Protein AF-A0A0N7JDF9-F1 (afdb_monomer_lite)

Radius of gyration: 12.76 Å; chains: 1; bounding box: 37×27×34 Å

pLDDT: mean 92.11, std 7.74, range [47.97, 98.06]

Organism: NCBI:txid1273541

Sequence (111 aa):
MCKKRLKAYISIENTRLPLEAYYHPEGCMKAKQPHLDLPCIEPLCSLTVKRGFTLMCRNLGNCIELTEPITGITVTICLEAGEPLCRKSVYIMRTRSKKIYISPIIVRTEH

Foldseek 3Di:
DQKDKFWKWKDFPHDIGIWIKIWHCDPRVNRNAIKIWTAQDPPLNVCAPPPWDKWFWDFDFQWIWTADVPPRGIMIMGTPFFGKDDDGMWTWHQDPVRIIIIPDIDTGGDD

Secondary structure (DSSP, 8-state):
--SEEEEEEEEETTEEEEEEEEEE-TTGGG-SS-EEEEE--TTHHHHTTTT-EEEEEEEETTEEEEE-TTT--EEEEEESSSEEE--SEEEEEE-TTSEEEEES-EEEPP-

Structure (mmCIF, N/CA/C/O backbone):
data_AF-A0A0N7JDF9-F1
#
_entry.id   AF-A0A0N7JDF9-F1
#
loop_
_atom_site.group_PDB
_atom_site.id
_atom_site.type_symbol
_atom_site.label_atom_id
_atom_site.label_alt_id
_atom_site.label_comp_id
_atom_site.label_asym_id
_atom_site.label_entity_id
_atom_site.label_seq_id
_atom_site.pdbx_PDB_ins_code
_atom_site.Cartn_x
_atom_site.Cartn_y
_atom_site.Cartn_z
_atom_site.occupancy
_atom_site.B_iso_or_equiv
_atom_site.auth_seq_id
_atom_site.auth_comp_id
_atom_site.auth_asym_id
_atom_site.auth_atom_id
_atom_site.pdbx_PDB_model_num
ATOM 1 N N . MET A 1 1 ? 16.673 1.461 -14.473 1.00 64.88 1 MET A N 1
ATOM 2 C CA . MET A 1 1 ? 15.982 1.843 -13.214 1.00 64.88 1 MET A CA 1
ATOM 3 C C . MET A 1 1 ? 15.543 0.569 -12.502 1.00 64.88 1 MET A C 1
ATOM 5 O O . MET A 1 1 ? 14.951 -0.262 -13.169 1.00 64.88 1 MET A O 1
ATOM 9 N N . CYS A 1 2 ? 15.837 0.385 -11.205 1.00 90.69 2 CYS A N 1
ATOM 10 C CA . CYS A 1 2 ? 15.463 -0.852 -10.488 1.00 90.69 2 CYS A CA 1
ATOM 11 C C . CYS A 1 2 ? 14.006 -0.881 -9.994 1.00 90.69 2 CYS A C 1
ATOM 13 O O . CYS A 1 2 ? 13.461 -1.956 -9.764 1.00 90.69 2 CYS A O 1
ATOM 15 N N . LYS A 1 3 ? 13.373 0.288 -9.835 1.00 93.62 3 LYS A N 1
ATOM 16 C CA . LYS A 1 3 ? 11.958 0.399 -9.468 1.00 93.62 3 LYS A CA 1
ATOM 17 C C . LYS A 1 3 ? 11.060 0.265 -10.696 1.00 93.62 3 LYS A C 1
ATOM 19 O O . LYS A 1 3 ? 11.433 0.718 -11.779 1.00 93.62 3 LYS A O 1
ATOM 24 N N . LYS A 1 4 ? 9.863 -0.286 -10.509 1.00 94.56 4 LYS A N 1
ATOM 25 C CA . LYS A 1 4 ? 8.821 -0.404 -11.536 1.00 94.56 4 LYS A CA 1
ATOM 26 C C . LYS A 1 4 ? 7.698 0.586 -11.241 1.00 94.56 4 LYS A C 1
ATOM 28 O O . LYS A 1 4 ? 7.239 0.671 -10.107 1.00 94.56 4 LYS A O 1
ATOM 33 N N . ARG A 1 5 ? 7.263 1.339 -12.252 1.00 95.88 5 ARG A N 1
ATOM 34 C CA . ARG A 1 5 ? 6.058 2.171 -12.153 1.00 95.88 5 ARG A CA 1
ATOM 35 C C . ARG A 1 5 ? 4.837 1.291 -12.399 1.00 95.88 5 ARG A C 1
ATOM 37 O O . ARG A 1 5 ? 4.835 0.521 -13.354 1.00 95.88 5 ARG A O 1
ATOM 44 N N . LEU A 1 6 ? 3.828 1.424 -11.552 1.00 95.88 6 LEU A N 1
ATOM 45 C CA . LEU A 1 6 ? 2.589 0.662 -11.588 1.00 95.88 6 LEU A CA 1
ATOM 46 C C . LEU A 1 6 ? 1.408 1.630 -11.626 1.00 95.88 6 LEU A C 1
ATOM 48 O O . LEU A 1 6 ? 1.419 2.659 -10.946 1.00 95.88 6 LEU A O 1
ATOM 52 N N . LYS A 1 7 ? 0.387 1.284 -12.407 1.00 96.94 7 LYS A N 1
ATOM 53 C CA . LYS A 1 7 ? -0.923 1.921 -12.299 1.00 96.94 7 LYS A CA 1
ATOM 54 C C . LYS A 1 7 ? -1.720 1.200 -11.227 1.00 96.94 7 LYS A C 1
ATOM 56 O O . LYS A 1 7 ? -1.748 -0.032 -11.194 1.00 96.94 7 LYS A O 1
ATOM 61 N N . ALA A 1 8 ? -2.319 1.971 -10.339 1.00 96.44 8 ALA A N 1
ATOM 62 C CA . ALA A 1 8 ? -3.044 1.452 -9.202 1.00 96.44 8 ALA A CA 1
ATOM 63 C C . ALA A 1 8 ? -4.264 2.320 -8.915 1.00 96.44 8 ALA A C 1
ATOM 65 O O . ALA A 1 8 ? -4.409 3.431 -9.427 1.00 96.44 8 ALA A O 1
ATOM 66 N N . TYR A 1 9 ? -5.137 1.814 -8.063 1.00 96.31 9 TYR A N 1
ATOM 67 C CA . TYR A 1 9 ? -6.222 2.587 -7.495 1.00 96.31 9 TYR A CA 1
ATOM 68 C C . TYR A 1 9 ? -6.343 2.285 -6.011 1.00 96.31 9 TYR A C 1
ATOM 70 O O . TYR A 1 9 ? -6.123 1.158 -5.563 1.00 96.31 9 TYR A O 1
ATOM 78 N N . ILE A 1 10 ? -6.684 3.317 -5.254 1.00 95.75 10 ILE A N 1
ATOM 79 C CA . ILE A 1 10 ? -7.008 3.220 -3.838 1.00 95.75 10 ILE A CA 1
ATOM 80 C C . ILE A 1 10 ? -8.521 3.334 -3.689 1.00 95.75 10 ILE A C 1
ATOM 82 O O . ILE A 1 10 ? -9.141 4.200 -4.307 1.00 95.75 10 ILE A O 1
ATOM 86 N N . SER A 1 11 ? -9.110 2.433 -2.910 1.00 94.56 11 SER A N 1
ATOM 87 C CA . SER A 1 11 ? -10.524 2.470 -2.549 1.00 94.56 11 SER A CA 1
ATOM 88 C C . SER A 1 11 ? -10.640 2.740 -1.057 1.00 94.56 11 SER A C 1
ATOM 90 O O . SER A 1 11 ? -10.071 2.006 -0.244 1.00 94.56 11 SER A O 1
ATOM 92 N N . ILE A 1 12 ? -11.339 3.818 -0.721 1.00 89.50 12 ILE A N 1
ATOM 93 C CA . ILE A 1 12 ? -11.627 4.253 0.646 1.00 89.50 12 ILE A CA 1
ATOM 94 C C . ILE A 1 12 ? -13.131 4.469 0.698 1.00 89.50 12 ILE A C 1
ATOM 96 O O . ILE A 1 12 ? -13.657 5.295 -0.052 1.00 89.50 12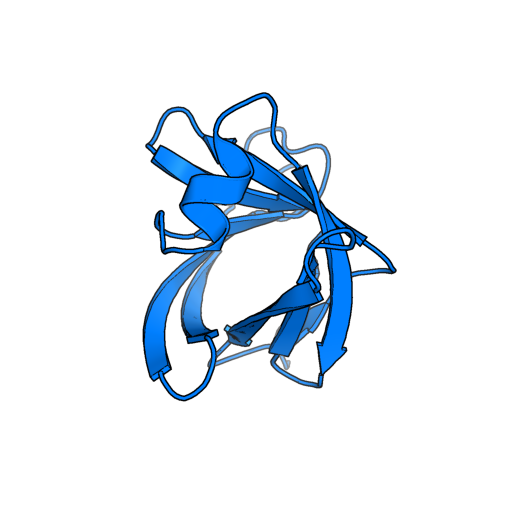 ILE A O 1
ATOM 100 N N . GLU A 1 13 ? -13.815 3.699 1.542 1.00 84.31 13 GLU A N 1
ATOM 101 C CA . GLU A 1 13 ? -15.279 3.662 1.585 1.00 84.31 13 GLU A CA 1
ATOM 102 C C . GLU A 1 13 ? -15.859 3.420 0.174 1.00 84.31 13 GLU A C 1
ATOM 104 O O . GLU A 1 13 ? -15.605 2.378 -0.427 1.00 84.31 13 GLU A O 1
ATOM 109 N N . ASN A 1 14 ? -16.580 4.396 -0.386 1.00 82.25 14 ASN A N 1
ATOM 110 C CA . ASN A 1 14 ? -17.200 4.323 -1.713 1.00 82.25 14 ASN A CA 1
ATOM 111 C C . ASN A 1 14 ? -16.418 5.078 -2.802 1.00 82.25 14 ASN A C 1
ATOM 113 O O . ASN A 1 14 ? -16.898 5.219 -3.927 1.00 82.25 14 ASN A O 1
ATOM 117 N N . THR A 1 15 ? -15.226 5.589 -2.485 1.00 89.19 15 THR A N 1
ATOM 118 C CA . THR A 1 15 ? -14.427 6.388 -3.418 1.00 89.19 15 THR A CA 1
ATOM 119 C C . THR A 1 15 ? -13.267 5.572 -3.960 1.00 89.19 15 THR A C 1
ATOM 121 O O . THR A 1 15 ? -12.456 5.053 -3.196 1.00 89.19 15 THR A O 1
ATOM 124 N N . ARG A 1 16 ? -13.148 5.518 -5.290 1.00 93.69 16 ARG A N 1
ATOM 125 C CA . ARG A 1 16 ? -12.020 4.910 -6.001 1.00 93.69 16 ARG A CA 1
ATOM 126 C C . ARG A 1 16 ? -11.189 5.993 -6.676 1.00 93.69 16 ARG A C 1
ATOM 128 O O . ARG A 1 16 ? -11.674 6.664 -7.583 1.00 93.69 16 ARG A O 1
ATOM 135 N N . LEU A 1 17 ? -9.934 6.138 -6.262 1.00 94.62 17 LEU A N 1
ATOM 136 C CA . LEU A 1 17 ? -9.017 7.142 -6.798 1.00 94.62 17 LEU A CA 1
ATOM 137 C C . LEU A 1 17 ? -7.871 6.459 -7.555 1.00 94.62 17 LEU A C 1
ATOM 139 O O . LEU A 1 17 ? -7.170 5.632 -6.964 1.00 94.62 17 LEU A O 1
ATOM 143 N N . PRO A 1 18 ? -7.651 6.780 -8.841 1.00 96.19 18 PRO A N 1
ATOM 144 C CA . PRO A 1 18 ? -6.485 6.296 -9.565 1.00 96.19 18 PRO A CA 1
ATOM 145 C C . PRO A 1 18 ? -5.213 6.968 -9.035 1.00 96.19 18 PRO A C 1
ATOM 147 O O . PRO A 1 18 ? -5.217 8.145 -8.669 1.00 96.19 18 PRO A O 1
ATOM 150 N N . LEU A 1 19 ? -4.108 6.228 -9.015 1.00 95.44 19 LEU A N 1
ATOM 151 C CA . LEU A 1 19 ? -2.805 6.736 -8.604 1.00 95.44 19 LEU A CA 1
ATOM 152 C C . LEU A 1 19 ? -1.661 6.019 -9.327 1.00 95.44 19 LEU A C 1
ATOM 154 O O . LEU A 1 19 ? -1.789 4.887 -9.797 1.00 95.44 19 LEU A O 1
ATOM 158 N N . GLU A 1 20 ? -0.502 6.674 -9.370 1.00 95.88 20 GLU A N 1
ATOM 159 C CA . GLU A 1 20 ? 0.751 6.011 -9.722 1.00 95.88 20 GLU A CA 1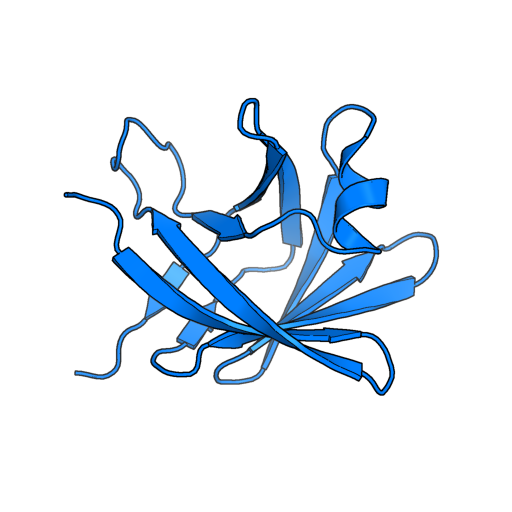
ATOM 160 C C . GLU A 1 20 ? 1.425 5.453 -8.466 1.00 95.88 20 GLU A C 1
ATOM 162 O O . GLU A 1 20 ? 1.710 6.187 -7.515 1.00 95.88 20 GLU A O 1
ATOM 167 N N . ALA A 1 21 ? 1.736 4.160 -8.495 1.00 96.06 21 ALA A N 1
ATOM 168 C CA . ALA A 1 21 ? 2.526 3.480 -7.483 1.00 96.06 21 ALA A CA 1
ATOM 169 C C . ALA A 1 21 ? 3.922 3.156 -8.028 1.00 96.06 21 ALA A C 1
ATOM 171 O O . ALA A 1 21 ? 4.121 2.958 -9.229 1.00 96.06 21 ALA A O 1
ATOM 172 N N . TYR A 1 22 ? 4.909 3.077 -7.144 1.00 96.12 22 TYR A N 1
ATOM 173 C CA . TYR A 1 22 ? 6.257 2.645 -7.497 1.00 96.12 22 TYR A CA 1
ATOM 174 C C . TYR A 1 22 ? 6.616 1.420 -6.673 1.00 96.12 22 TYR A C 1
ATOM 176 O O . TYR A 1 22 ? 6.679 1.491 -5.452 1.00 96.12 22 TYR A O 1
ATOM 184 N N . TYR A 1 23 ? 6.864 0.300 -7.345 1.00 96.69 23 TYR A N 1
ATOM 185 C CA . TYR A 1 23 ? 7.345 -0.916 -6.712 1.00 96.69 23 TYR A CA 1
ATOM 186 C C . TYR A 1 23 ? 8.863 -0.964 -6.714 1.00 96.69 23 TYR A C 1
ATOM 188 O O . TYR A 1 23 ? 9.512 -0.809 -7.752 1.00 96.69 23 TYR A O 1
ATOM 196 N N . HIS A 1 24 ? 9.419 -1.208 -5.539 1.00 96.12 24 HIS A N 1
ATOM 197 C CA . HIS A 1 24 ? 10.841 -1.344 -5.313 1.00 96.12 24 HIS A CA 1
ATOM 198 C C . HIS A 1 24 ? 11.092 -2.763 -4.799 1.00 96.12 24 HIS A C 1
ATOM 200 O O . HIS A 1 24 ? 10.728 -3.049 -3.658 1.00 96.12 24 HIS A O 1
ATOM 206 N N . PRO A 1 25 ? 11.683 -3.663 -5.607 1.00 95.44 25 PRO A N 1
ATOM 207 C CA . PRO A 1 25 ? 12.068 -4.978 -5.115 1.00 95.44 25 PRO A CA 1
ATOM 208 C C . PRO A 1 25 ? 13.182 -4.854 -4.068 1.00 95.44 25 PRO A C 1
ATOM 210 O O . PRO A 1 25 ? 13.855 -3.823 -3.967 1.00 95.44 25 PRO A O 1
ATOM 213 N N . GLU A 1 26 ? 13.405 -5.922 -3.308 1.00 95.00 26 GLU A N 1
ATOM 214 C CA . GLU A 1 26 ? 14.541 -6.005 -2.391 1.00 95.00 26 GLU A CA 1
ATOM 215 C C . GLU A 1 26 ? 15.866 -5.706 -3.118 1.00 95.00 26 GLU A C 1
ATOM 217 O O . GLU A 1 26 ? 16.047 -6.031 -4.292 1.00 95.00 26 GLU A O 1
ATOM 222 N N . GLY A 1 27 ? 16.774 -4.997 -2.445 1.00 93.56 27 GLY A N 1
ATOM 223 C CA . GLY A 1 27 ? 18.041 -4.530 -3.011 1.00 93.56 27 GLY A CA 1
ATOM 224 C C . GLY A 1 27 ? 17.930 -3.266 -3.874 1.00 93.56 27 GLY A C 1
ATOM 225 O O . GLY A 1 27 ? 18.914 -2.529 -4.001 1.00 93.56 27 GLY A O 1
ATOM 226 N N . CYS A 1 28 ? 16.748 -2.924 -4.404 1.00 93.69 28 CYS A N 1
ATOM 227 C CA . CYS A 1 28 ? 16.571 -1.686 -5.164 1.00 93.69 28 CYS A CA 1
ATOM 228 C C . CYS A 1 28 ? 16.809 -0.469 -4.264 1.00 93.69 28 CYS A C 1
ATOM 230 O O . CYS A 1 28 ? 16.142 -0.291 -3.249 1.00 93.69 28 CYS A O 1
ATOM 232 N N . MET A 1 29 ? 17.779 0.379 -4.623 1.00 89.00 29 MET A N 1
ATOM 233 C CA . MET A 1 29 ? 18.181 1.544 -3.819 1.00 89.00 29 MET A CA 1
ATOM 234 C C . MET A 1 29 ? 18.539 1.191 -2.360 1.00 89.00 29 MET A C 1
ATOM 236 O O . MET A 1 29 ? 18.282 1.980 -1.454 1.00 89.00 29 MET A O 1
ATOM 240 N N . LYS A 1 30 ? 19.146 0.015 -2.129 1.00 91.44 30 LYS A N 1
ATOM 241 C CA . LYS A 1 30 ? 19.491 -0.515 -0.792 1.00 91.44 30 LYS A CA 1
ATOM 242 C C . LYS A 1 30 ? 18.272 -0.818 0.098 1.00 91.44 30 LYS A C 1
ATOM 244 O O . LYS A 1 30 ? 18.403 -0.877 1.321 1.00 91.44 30 LYS A O 1
ATOM 249 N N . ALA A 1 31 ? 17.092 -1.019 -0.493 1.00 91.00 31 ALA A N 1
ATOM 250 C CA . ALA A 1 31 ? 15.912 -1.456 0.240 1.00 91.00 31 ALA A CA 1
ATOM 251 C C . ALA A 1 31 ? 16.133 -2.850 0.843 1.00 91.00 31 ALA A C 1
ATOM 253 O O . ALA A 1 31 ? 16.446 -3.796 0.124 1.00 91.00 31 ALA A O 1
ATOM 254 N N . LYS A 1 32 ? 15.949 -2.977 2.161 1.00 93.75 32 LYS A N 1
ATOM 255 C CA . LYS A 1 32 ? 16.040 -4.265 2.875 1.00 93.75 32 LYS A CA 1
ATOM 256 C C . LYS A 1 32 ? 14.823 -5.163 2.655 1.00 93.75 32 LYS A C 1
ATOM 258 O O . LYS A 1 32 ? 14.867 -6.339 2.977 1.00 93.75 32 LYS A O 1
ATOM 263 N N . GLN A 1 33 ? 13.716 -4.583 2.205 1.00 95.88 33 GLN A N 1
ATOM 264 C CA . GLN A 1 33 ? 12.464 -5.278 1.949 1.00 95.88 33 GLN A CA 1
ATOM 265 C C . GLN A 1 33 ? 11.803 -4.687 0.704 1.00 95.88 33 GLN A C 1
ATOM 267 O O . GLN A 1 33 ? 11.975 -3.489 0.430 1.00 95.88 33 GLN A O 1
ATOM 272 N N . PRO A 1 34 ? 11.050 -5.507 -0.042 1.00 96.69 34 PRO A N 1
ATOM 273 C CA . PRO A 1 34 ? 10.284 -5.015 -1.166 1.00 96.69 34 PRO A CA 1
ATOM 274 C C . PRO A 1 34 ? 9.133 -4.135 -0.655 1.00 96.69 34 PRO A C 1
ATOM 276 O O . PRO A 1 34 ? 8.507 -4.440 0.364 1.00 96.69 34 PRO A O 1
ATOM 279 N N . HIS A 1 35 ? 8.885 -3.016 -1.330 1.00 97.00 35 HIS A N 1
ATOM 280 C CA . HIS A 1 35 ? 7.920 -2.014 -0.878 1.00 97.00 35 HIS A CA 1
ATOM 281 C C . HIS A 1 35 ? 7.214 -1.311 -2.035 1.00 97.00 35 HIS A C 1
ATOM 283 O O . HIS A 1 35 ? 7.684 -1.310 -3.179 1.00 97.00 35 HIS A O 1
ATOM 289 N N . LEU A 1 36 ? 6.086 -0.685 -1.703 1.00 96.75 36 LEU A N 1
ATOM 290 C CA . LEU A 1 36 ? 5.372 0.247 -2.566 1.00 96.75 36 LEU A CA 1
ATOM 291 C C . LEU A 1 36 ? 5.523 1.677 -2.052 1.00 96.75 36 LEU A C 1
ATOM 293 O O . LEU A 1 36 ? 5.337 1.943 -0.868 1.00 96.75 36 LEU A O 1
ATOM 297 N N . ASP A 1 37 ? 5.790 2.587 -2.977 1.00 96.31 37 ASP A N 1
ATOM 298 C CA . ASP A 1 37 ? 5.750 4.029 -2.778 1.00 96.31 37 ASP A CA 1
ATOM 299 C C . ASP A 1 37 ? 4.503 4.599 -3.471 1.00 96.31 37 ASP A C 1
ATOM 301 O O . ASP A 1 37 ? 4.365 4.493 -4.694 1.00 96.31 37 ASP A O 1
ATOM 305 N N . LEU A 1 38 ? 3.627 5.247 -2.706 1.00 95.25 38 LEU A N 1
ATOM 306 C CA . LEU A 1 38 ? 2.379 5.866 -3.165 1.00 95.25 38 LEU A CA 1
ATOM 307 C C . LEU A 1 38 ? 2.388 7.383 -2.904 1.00 95.25 38 LEU A C 1
ATOM 309 O O . LEU A 1 38 ? 3.111 7.853 -2.021 1.00 95.25 38 LEU A O 1
ATOM 313 N N . PRO A 1 39 ? 1.596 8.194 -3.624 1.00 94.19 39 PRO A N 1
ATOM 314 C CA . PRO A 1 39 ? 1.315 9.566 -3.198 1.00 94.19 39 PRO A CA 1
ATOM 315 C C . PRO A 1 39 ? 0.675 9.601 -1.798 1.00 94.19 39 PRO A C 1
ATOM 317 O O . PRO A 1 39 ? 0.038 8.643 -1.364 1.00 94.19 39 PRO A O 1
ATOM 320 N N . CYS A 1 40 ? 0.844 10.718 -1.082 1.00 90.88 40 CYS A N 1
ATOM 321 C CA . CYS A 1 40 ? 0.163 10.925 0.198 1.00 90.88 40 CYS A CA 1
ATOM 322 C C . CYS A 1 40 ? -1.335 11.116 -0.043 1.00 90.88 40 CYS A C 1
ATOM 324 O O . CYS A 1 40 ? -1.732 12.137 -0.598 1.00 90.88 40 CYS A O 1
ATOM 326 N N . ILE A 1 41 ? -2.136 10.130 0.358 1.00 90.38 41 ILE A N 1
ATOM 327 C CA . ILE A 1 41 ? -3.597 10.125 0.232 1.00 90.38 41 ILE A CA 1
ATOM 328 C C . ILE A 1 41 ? -4.189 9.785 1.603 1.00 90.38 41 ILE A C 1
ATOM 330 O O . ILE A 1 41 ? -3.679 8.900 2.295 1.00 90.38 41 ILE A O 1
ATOM 334 N N . GLU A 1 42 ? -5.226 10.507 2.021 1.00 89.94 42 GLU A N 1
ATOM 335 C CA . GLU A 1 42 ? -5.952 10.200 3.258 1.00 89.94 42 GLU A CA 1
ATOM 336 C C . GLU A 1 42 ? -6.757 8.904 3.123 1.00 89.94 42 GLU A C 1
ATOM 338 O O . GLU A 1 42 ? -7.234 8.625 2.029 1.00 89.94 42 GLU A O 1
ATOM 343 N N . PRO A 1 43 ? -6.917 8.100 4.189 1.00 88.81 43 PRO A N 1
ATOM 344 C CA . PRO A 1 43 ? -6.447 8.332 5.561 1.00 88.81 43 PRO A CA 1
ATOM 345 C C . PRO A 1 43 ? -4.993 7.888 5.804 1.00 88.81 43 PRO A C 1
ATOM 347 O O . PRO A 1 43 ? -4.419 8.165 6.857 1.00 88.81 43 PRO A O 1
ATOM 350 N N . LEU A 1 44 ? -4.363 7.200 4.841 1.00 89.31 44 LEU A N 1
ATOM 351 C CA . LEU A 1 44 ? -3.009 6.658 5.012 1.00 89.31 44 LEU A CA 1
ATOM 352 C C . LEU A 1 44 ? -1.986 7.759 5.327 1.00 89.31 44 LEU A C 1
ATOM 354 O O . LEU A 1 44 ? -1.077 7.544 6.125 1.00 89.31 44 LEU A O 1
ATOM 358 N N . CYS A 1 45 ? -2.135 8.947 4.737 1.00 89.50 45 CYS A N 1
ATOM 359 C CA . CYS A 1 45 ? -1.239 10.075 4.973 1.00 89.50 45 CYS A CA 1
ATOM 360 C C . CYS A 1 45 ? -1.247 10.495 6.455 1.00 89.50 45 CYS A C 1
ATOM 362 O O . CYS A 1 45 ? -0.173 10.550 7.066 1.00 89.50 45 CYS A O 1
ATOM 364 N N . SER A 1 46 ? -2.420 10.669 7.072 1.00 88.56 46 SER A N 1
ATOM 365 C CA . SER A 1 46 ? -2.540 10.977 8.505 1.00 88.56 46 SER A CA 1
ATOM 366 C C . SER A 1 46 ? -1.968 9.889 9.415 1.00 88.56 46 SER A C 1
ATOM 368 O O . SER A 1 46 ? -1.309 10.201 10.411 1.00 88.56 46 SER A O 1
ATOM 370 N N . LEU A 1 47 ? -2.118 8.611 9.052 1.00 86.88 47 LEU A N 1
ATOM 371 C CA . LEU A 1 47 ? -1.571 7.503 9.847 1.00 86.88 47 LEU A CA 1
ATOM 372 C C . LEU A 1 47 ? -0.032 7.502 9.888 1.00 86.88 47 LEU A C 1
ATOM 374 O O . LEU A 1 47 ? 0.572 6.939 10.797 1.00 86.88 47 LEU A O 1
ATOM 378 N N . THR A 1 48 ? 0.638 8.182 8.952 1.00 86.8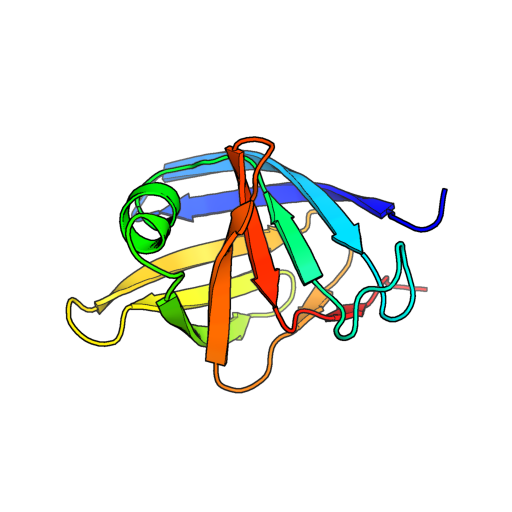1 48 THR A N 1
ATOM 379 C CA . THR A 1 48 ? 2.109 8.189 8.870 1.00 86.81 48 THR A CA 1
ATOM 380 C C . THR A 1 48 ? 2.817 9.320 9.632 1.00 86.81 48 THR A C 1
ATOM 382 O O . THR A 1 48 ? 4.049 9.379 9.615 1.00 86.81 48 THR A O 1
ATOM 385 N N . VAL A 1 49 ? 2.087 10.205 10.324 1.00 75.62 49 VAL A N 1
ATOM 386 C CA . VAL A 1 49 ? 2.600 11.506 10.812 1.00 75.62 49 VAL A CA 1
ATOM 387 C C . VAL A 1 49 ? 3.669 11.418 11.915 1.00 75.62 49 VAL A C 1
ATOM 389 O O . VAL A 1 49 ? 4.476 12.340 12.024 1.00 75.62 49 VAL A O 1
ATOM 392 N N . LYS A 1 50 ? 3.739 10.347 12.727 1.00 64.50 50 LYS A N 1
ATOM 393 C CA . LYS A 1 50 ? 4.567 10.373 13.958 1.00 64.50 50 LYS A CA 1
ATOM 394 C C . LYS A 1 50 ? 5.775 9.442 14.042 1.00 64.50 50 LYS A C 1
ATOM 396 O O . LYS A 1 50 ? 6.663 9.771 14.818 1.00 64.50 50 LYS A O 1
ATOM 401 N N . ARG A 1 51 ? 5.845 8.332 13.297 1.00 71.12 51 ARG A N 1
ATOM 402 C CA . ARG A 1 51 ? 7.010 7.402 13.231 1.00 71.12 51 ARG A CA 1
ATOM 403 C C . ARG A 1 51 ? 6.719 6.208 12.314 1.00 71.12 51 ARG A C 1
ATOM 405 O O . ARG A 1 51 ? 7.223 5.111 12.535 1.00 71.12 51 ARG A O 1
ATOM 412 N N . GLY A 1 52 ? 5.868 6.418 11.311 1.00 81.38 52 GLY A N 1
ATOM 413 C CA . GLY A 1 52 ? 5.177 5.330 10.630 1.00 81.38 52 GLY A CA 1
ATOM 414 C C . GLY A 1 52 ? 4.248 4.538 11.554 1.00 81.38 52 GLY A C 1
ATOM 415 O O . GLY A 1 52 ? 4.126 4.838 12.741 1.00 81.38 52 GLY A O 1
ATOM 416 N N . PHE A 1 53 ? 3.547 3.569 10.987 1.00 91.62 53 PHE A N 1
ATOM 417 C CA . PHE A 1 53 ? 2.448 2.874 11.638 1.00 91.62 53 PHE A CA 1
ATOM 418 C C . PHE A 1 53 ? 2.305 1.462 11.066 1.00 91.62 53 PHE A C 1
ATOM 420 O O . PHE A 1 53 ? 2.622 1.242 9.901 1.00 91.62 53 PHE A O 1
ATOM 427 N N . THR A 1 54 ? 1.862 0.494 11.869 1.00 95.06 54 THR A N 1
ATOM 428 C CA . THR A 1 54 ? 1.651 -0.881 11.389 1.00 95.06 54 THR A CA 1
ATOM 429 C C . THR A 1 54 ? 0.173 -1.111 11.125 1.00 95.06 54 THR A C 1
ATOM 431 O O . THR A 1 54 ? -0.642 -0.966 12.029 1.00 95.06 54 THR A O 1
ATOM 434 N N . LEU A 1 55 ? -0.159 -1.499 9.898 1.00 96.31 55 LEU A N 1
ATOM 435 C CA . LEU A 1 55 ? -1.505 -1.885 9.493 1.00 96.31 55 LEU A CA 1
ATOM 436 C C . LEU A 1 55 ? -1.592 -3.401 9.381 1.00 96.31 55 LEU A C 1
ATOM 438 O O . LEU A 1 55 ? -0.635 -4.058 8.956 1.00 96.31 55 LEU A O 1
ATOM 442 N N . MET A 1 56 ? -2.745 -3.959 9.740 1.00 97.75 56 MET A N 1
ATOM 443 C CA . MET A 1 56 ? -3.091 -5.313 9.325 1.00 97.75 56 MET A CA 1
ATOM 444 C C . MET A 1 56 ? -3.240 -5.330 7.810 1.00 97.75 56 MET A C 1
ATOM 446 O O . MET A 1 56 ? -3.661 -4.339 7.221 1.00 97.75 56 MET A O 1
ATOM 450 N N . CYS A 1 57 ? -2.862 -6.436 7.183 1.00 98.06 57 CYS A N 1
ATOM 451 C CA . CYS A 1 57 ? -2.934 -6.568 5.741 1.00 98.06 57 CYS A CA 1
ATOM 452 C C . CYS A 1 57 ? -3.570 -7.896 5.343 1.00 98.06 57 CYS A C 1
ATOM 454 O O . CYS A 1 57 ? -3.285 -8.935 5.945 1.00 98.06 57 CYS A O 1
ATOM 456 N N . ARG A 1 58 ? -4.427 -7.844 4.325 1.00 97.94 58 ARG A N 1
ATOM 457 C CA . ARG A 1 58 ? -5.123 -8.991 3.748 1.00 97.94 58 ARG A CA 1
ATOM 458 C C . ARG A 1 58 ? -4.997 -8.960 2.228 1.00 97.94 58 ARG A C 1
ATOM 460 O O . ARG A 1 58 ? -5.248 -7.932 1.611 1.00 97.94 58 ARG A O 1
ATOM 467 N N . ASN A 1 59 ? -4.648 -10.095 1.627 1.00 97.44 59 ASN A N 1
ATOM 468 C CA . ASN A 1 59 ? -4.586 -10.241 0.170 1.00 97.44 59 ASN A CA 1
ATOM 469 C C . ASN A 1 59 ? -5.989 -10.491 -0.403 1.00 97.44 59 ASN A C 1
ATOM 471 O O . ASN A 1 59 ? -6.729 -11.319 0.131 1.00 97.44 59 ASN A O 1
ATOM 475 N N . LEU A 1 60 ? -6.329 -9.795 -1.488 1.00 95.44 60 LEU A N 1
ATOM 476 C CA . LEU A 1 60 ? -7.619 -9.820 -2.182 1.00 95.44 60 LEU A CA 1
ATOM 477 C C . LEU A 1 60 ? -7.395 -9.819 -3.708 1.00 95.44 60 LEU A C 1
ATOM 479 O O . LEU A 1 60 ? -7.727 -8.855 -4.396 1.00 95.44 60 LEU A O 1
ATOM 483 N N . GLY A 1 61 ? -6.795 -10.885 -4.248 1.00 92.81 61 GLY A N 1
ATOM 484 C CA . GLY A 1 61 ? -6.455 -10.969 -5.674 1.00 92.81 61 GLY A CA 1
ATOM 485 C C . GLY A 1 61 ? -5.505 -9.843 -6.084 1.00 92.81 61 GLY A C 1
ATOM 486 O O . GLY A 1 61 ? -4.486 -9.629 -5.435 1.00 92.81 61 GLY A O 1
ATOM 487 N N . ASN A 1 62 ? -5.867 -9.050 -7.096 1.00 95.38 62 ASN A N 1
ATOM 488 C CA . ASN A 1 62 ? -5.074 -7.893 -7.536 1.00 95.38 62 ASN A CA 1
ATOM 489 C C . ASN A 1 62 ? -5.064 -6.712 -6.539 1.00 95.38 62 ASN A C 1
ATOM 491 O O . ASN A 1 62 ? -4.594 -5.622 -6.878 1.00 95.38 62 ASN A O 1
ATOM 495 N N . CYS A 1 63 ? -5.565 -6.918 -5.321 1.00 96.81 63 CYS A N 1
ATOM 496 C CA . CYS A 1 63 ? -5.659 -5.929 -4.264 1.00 96.81 63 CYS A CA 1
ATOM 497 C C . CYS A 1 63 ? -5.073 -6.423 -2.939 1.00 96.81 63 CYS A C 1
ATOM 499 O O . CYS A 1 63 ? -5.045 -7.614 -2.638 1.00 96.81 63 CYS A O 1
ATOM 501 N N . ILE A 1 64 ? -4.692 -5.470 -2.096 1.00 97.62 64 ILE A N 1
ATOM 502 C CA . ILE A 1 64 ? -4.494 -5.660 -0.662 1.00 97.62 64 ILE A CA 1
ATOM 503 C C . ILE A 1 64 ? -5.442 -4.739 0.098 1.00 97.62 64 ILE A C 1
ATOM 505 O O . ILE A 1 64 ? -5.630 -3.584 -0.279 1.00 97.62 64 ILE A O 1
ATOM 509 N N . GLU A 1 65 ? -6.011 -5.234 1.184 1.00 97.50 65 GLU A N 1
ATOM 510 C CA . GLU A 1 65 ? -6.755 -4.438 2.154 1.00 97.50 65 GLU A CA 1
ATOM 511 C C . GLU A 1 65 ? -5.858 -4.170 3.360 1.00 97.50 65 GLU A C 1
ATOM 513 O O . GLU A 1 65 ? -5.256 -5.093 3.913 1.00 97.50 65 GLU A O 1
ATOM 518 N N . LEU A 1 66 ? -5.747 -2.899 3.737 1.00 96.75 66 LEU A N 1
ATOM 519 C CA . LEU A 1 66 ? -4.999 -2.426 4.889 1.00 96.75 66 LEU A CA 1
ATOM 520 C C . LEU A 1 66 ? -5.967 -1.927 5.956 1.00 96.75 66 LEU A C 1
ATOM 522 O O . LEU A 1 66 ? -6.770 -1.039 5.678 1.00 96.75 66 LEU A O 1
ATOM 526 N N . THR A 1 67 ? -5.841 -2.445 7.173 1.00 96.56 67 THR A N 1
ATOM 527 C CA . THR A 1 67 ? -6.713 -2.084 8.296 1.00 96.56 67 THR A CA 1
ATOM 528 C C . THR A 1 67 ? -5.898 -1.509 9.443 1.00 96.56 67 THR A C 1
ATOM 530 O O . THR A 1 67 ? -4.943 -2.127 9.923 1.00 96.56 67 THR A O 1
ATOM 533 N N . GLU A 1 68 ? -6.286 -0.325 9.903 1.00 94.19 68 GLU A N 1
ATOM 534 C CA . GLU A 1 68 ? -5.778 0.271 11.134 1.00 94.19 68 GLU A CA 1
ATOM 535 C C . GLU A 1 68 ? -6.420 -0.452 12.336 1.00 94.19 68 GLU A C 1
ATOM 537 O O . GLU A 1 68 ? -7.644 -0.445 12.460 1.00 94.19 68 GLU A O 1
ATOM 542 N N . PRO A 1 69 ? -5.638 -1.127 13.199 1.00 90.88 69 PRO A N 1
ATOM 543 C CA . PRO A 1 69 ? -6.175 -2.040 14.203 1.00 90.88 69 PRO A CA 1
ATOM 544 C C . PRO A 1 69 ? -6.943 -1.369 15.354 1.00 90.88 69 PRO A C 1
ATOM 546 O O . PRO A 1 69 ? -7.677 -2.071 16.043 1.00 90.88 69 PRO A O 1
ATOM 549 N N . ILE A 1 70 ? -6.777 -0.065 15.605 1.00 90.25 70 ILE A N 1
ATOM 550 C CA . ILE A 1 70 ? -7.415 0.633 16.736 1.00 90.25 70 ILE A CA 1
ATOM 551 C C . ILE A 1 70 ? -8.811 1.145 16.360 1.00 90.25 7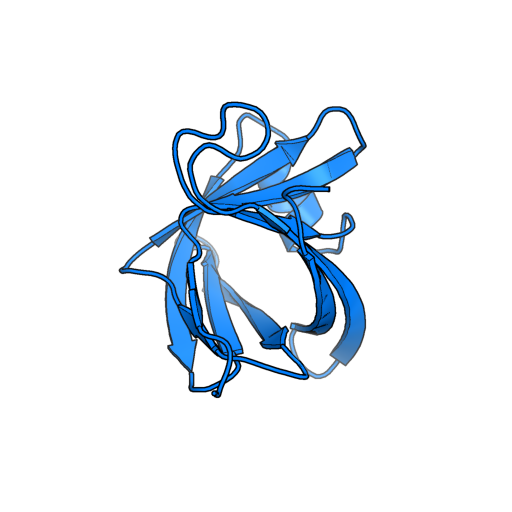0 ILE A C 1
ATOM 553 O O . ILE A 1 70 ? -9.778 0.909 17.077 1.00 90.25 70 ILE A O 1
ATOM 557 N N . THR A 1 71 ? -8.915 1.862 15.246 1.00 90.38 71 THR A N 1
ATOM 558 C CA . THR A 1 71 ? -10.136 2.520 14.757 1.00 90.38 71 THR A CA 1
ATOM 559 C C . THR A 1 71 ? -10.891 1.679 13.734 1.00 90.38 71 THR A C 1
ATOM 561 O O . THR A 1 71 ? -12.061 1.945 13.477 1.00 90.38 71 THR A O 1
ATOM 564 N N . GLY A 1 72 ? -10.244 0.671 13.143 1.00 91.75 72 GLY A N 1
ATOM 565 C CA . GLY A 1 72 ? -10.836 -0.174 12.108 1.00 91.75 72 GLY A CA 1
ATOM 566 C C . GLY A 1 72 ? -10.895 0.478 10.728 1.00 91.75 72 GLY A C 1
ATOM 567 O O . GLY A 1 72 ? -11.539 -0.071 9.839 1.00 91.75 72 GLY A O 1
ATOM 568 N N . ILE A 1 73 ? -10.233 1.622 10.520 1.00 91.00 73 ILE A N 1
ATOM 569 C CA . ILE A 1 73 ? -10.171 2.278 9.209 1.00 91.00 73 ILE A CA 1
ATOM 570 C C . ILE A 1 73 ? -9.552 1.324 8.186 1.00 91.00 73 ILE A C 1
ATOM 572 O O . ILE A 1 73 ? -8.436 0.832 8.382 1.00 91.00 73 ILE A O 1
ATOM 576 N N . THR A 1 74 ? -10.263 1.101 7.081 1.00 94.38 74 THR A N 1
ATOM 577 C CA . THR A 1 74 ? -9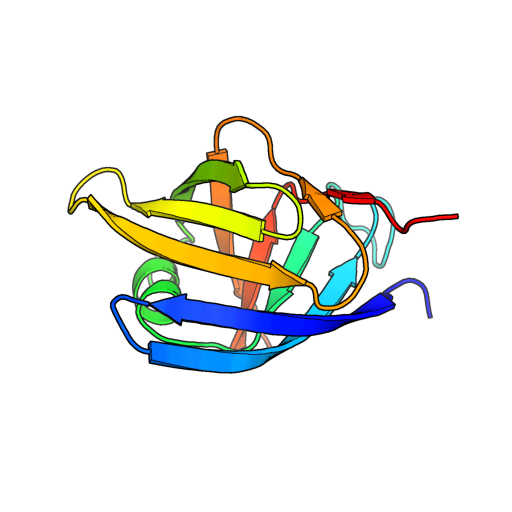.841 0.224 5.988 1.00 94.38 74 THR A CA 1
ATOM 578 C C . THR A 1 74 ? -9.521 1.008 4.725 1.00 94.38 74 THR A C 1
ATOM 580 O O . THR A 1 74 ? -10.180 1.984 4.366 1.00 94.38 74 THR A O 1
ATOM 583 N N . VAL A 1 75 ? -8.478 0.565 4.029 1.00 95.25 75 VAL A N 1
ATOM 584 C CA . VAL A 1 75 ? -8.060 1.104 2.738 1.00 95.25 75 VAL A CA 1
ATOM 585 C C . VAL A 1 75 ? -7.676 -0.052 1.835 1.00 95.25 75 VAL A C 1
ATOM 587 O O . VAL A 1 75 ? -6.804 -0.844 2.181 1.00 95.25 75 VAL A O 1
ATOM 590 N N . THR A 1 76 ? -8.275 -0.127 0.653 1.00 97.00 76 THR A N 1
ATOM 591 C CA . THR A 1 76 ? -7.910 -1.141 -0.340 1.00 97.00 76 THR A CA 1
ATOM 592 C C . THR A 1 76 ? -7.010 -0.530 -1.404 1.00 97.00 76 THR A C 1
ATOM 594 O O . THR A 1 76 ? -7.348 0.497 -1.985 1.00 97.00 76 THR A O 1
ATOM 597 N N . ILE A 1 77 ? -5.871 -1.157 -1.686 1.00 96.94 77 ILE A N 1
ATOM 598 C CA . ILE A 1 77 ? -4.950 -0.764 -2.756 1.00 96.94 77 ILE A CA 1
ATOM 599 C C . ILE A 1 77 ? -4.932 -1.878 -3.788 1.00 96.94 77 ILE A C 1
ATOM 601 O O . ILE A 1 77 ? -4.582 -3.009 -3.464 1.00 96.94 77 ILE A O 1
ATOM 605 N N . CYS A 1 78 ? -5.247 -1.549 -5.031 1.00 96.69 78 CYS A N 1
ATOM 606 C CA . CYS A 1 78 ? -5.273 -2.503 -6.128 1.00 96.69 78 CYS A CA 1
ATOM 607 C C . CYS A 1 78 ? -4.344 -2.081 -7.254 1.00 96.69 78 CYS A C 1
ATOM 609 O O . CYS A 1 78 ? -4.207 -0.890 -7.538 1.00 96.69 78 CYS A O 1
ATOM 611 N N . LEU A 1 79 ? -3.747 -3.057 -7.926 1.00 96.38 79 LEU A N 1
ATOM 612 C CA . LEU A 1 79 ? -2.946 -2.839 -9.124 1.00 96.38 79 LEU A CA 1
ATOM 613 C C . LEU A 1 79 ? -3.792 -3.121 -10.370 1.00 96.38 79 LEU A C 1
ATOM 615 O O . LEU A 1 79 ? -4.586 -4.060 -10.394 1.00 96.38 79 LEU A O 1
ATOM 619 N N . GLU A 1 80 ? -3.618 -2.314 -11.419 1.00 95.12 80 GLU A N 1
ATOM 620 C CA . GLU A 1 80 ? -4.229 -2.600 -12.728 1.00 95.12 80 GLU A CA 1
ATOM 621 C C . GLU A 1 80 ? -3.573 -3.804 -13.417 1.00 95.12 80 GLU A C 1
ATOM 623 O O . GLU A 1 80 ? -4.212 -4.470 -14.223 1.00 95.12 80 GLU A O 1
ATOM 628 N N . ALA A 1 81 ? -2.303 -4.075 -13.104 1.00 92.81 81 ALA A N 1
ATOM 629 C CA . ALA A 1 81 ? -1.556 -5.212 -13.619 1.00 92.81 81 ALA A CA 1
ATOM 630 C C . ALA A 1 81 ? -0.661 -5.805 -12.525 1.00 92.81 81 ALA A C 1
ATOM 632 O O . ALA A 1 81 ? 0.110 -5.086 -11.878 1.00 92.81 81 ALA A O 1
ATOM 633 N N . GLY A 1 82 ? -0.740 -7.127 -12.370 1.00 92.00 82 GLY A N 1
ATOM 634 C CA . GLY A 1 82 ? -0.056 -7.878 -11.324 1.00 92.00 82 GLY A CA 1
ATOM 635 C C . GLY A 1 82 ? -0.814 -7.931 -9.995 1.00 92.00 82 GLY A C 1
ATOM 636 O O . GLY A 1 82 ? -1.852 -7.304 -9.801 1.00 92.00 82 GLY A O 1
ATOM 637 N N . GLU A 1 83 ? -0.255 -8.699 -9.068 1.00 95.50 83 GLU A N 1
ATOM 638 C CA . GLU A 1 83 ? -0.846 -9.036 -7.780 1.00 95.50 83 GLU A CA 1
ATOM 639 C C . GLU A 1 83 ? 0.019 -8.456 -6.647 1.00 95.50 83 GLU A C 1
ATOM 641 O O . GLU A 1 83 ? 1.166 -8.895 -6.468 1.00 95.50 83 GLU A O 1
ATOM 646 N N . PRO A 1 84 ? -0.468 -7.451 -5.893 1.00 96.81 84 PRO A N 1
ATOM 647 C CA . 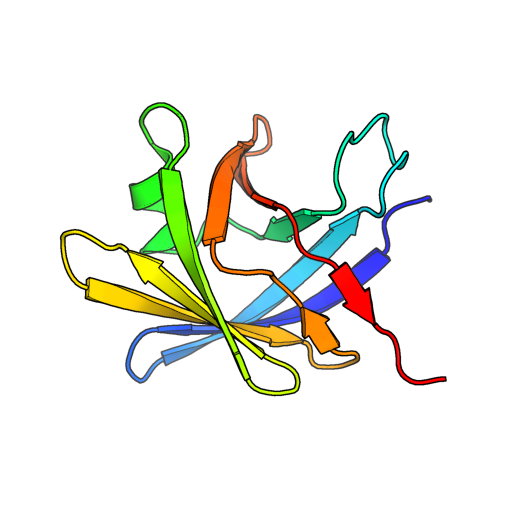PRO A 1 84 ? 0.187 -7.015 -4.674 1.00 96.81 84 PRO A CA 1
ATOM 648 C C . PRO A 1 84 ? -0.072 -8.047 -3.574 1.00 96.81 84 PRO A C 1
ATOM 650 O O . PRO A 1 84 ? -1.203 -8.435 -3.308 1.00 96.81 84 PRO A O 1
ATOM 653 N N . LEU A 1 85 ? 0.991 -8.466 -2.902 1.00 96.94 85 LEU A N 1
ATOM 654 C CA . LEU A 1 85 ? 0.943 -9.444 -1.831 1.00 96.94 85 LEU A CA 1
ATOM 655 C C . LEU A 1 85 ? 1.630 -8.903 -0.590 1.00 96.94 85 LEU A C 1
ATOM 657 O O . LEU A 1 85 ? 2.766 -8.426 -0.623 1.00 96.94 85 LEU A O 1
ATOM 661 N N . CYS A 1 86 ? 0.954 -9.067 0.531 1.00 96.56 86 CYS A N 1
ATOM 662 C CA . CYS A 1 86 ? 1.478 -8.843 1.859 1.00 96.56 86 CYS A CA 1
ATOM 663 C C . CYS A 1 86 ? 1.374 -10.120 2.696 1.00 96.56 86 CYS A C 1
ATOM 665 O O . CYS A 1 86 ? 0.791 -11.131 2.295 1.00 96.56 86 CYS A O 1
ATOM 667 N N . ARG A 1 87 ? 1.985 -10.082 3.882 1.00 92.31 87 ARG A N 1
ATOM 668 C CA . ARG A 1 87 ? 1.801 -11.121 4.902 1.00 92.31 87 ARG A CA 1
ATOM 669 C C . ARG A 1 87 ? 0.598 -10.754 5.779 1.00 92.31 87 ARG A C 1
ATOM 671 O O . ARG A 1 87 ? -0.472 -10.483 5.265 1.00 92.31 87 ARG A O 1
ATOM 678 N N . LYS A 1 88 ? 0.775 -10.733 7.102 1.00 95.12 88 LYS A N 1
ATOM 679 C CA . LYS A 1 88 ? -0.268 -10.378 8.079 1.00 95.12 88 LYS A CA 1
ATOM 680 C C . LYS A 1 88 ? -0.367 -8.873 8.334 1.00 95.12 88 LYS A C 1
ATOM 682 O O . LYS A 1 88 ? -1.409 -8.372 8.743 1.00 95.12 88 LYS A O 1
ATOM 687 N N . SER A 1 89 ? 0.736 -8.162 8.151 1.00 96.69 89 SER A N 1
ATOM 688 C CA . SER A 1 89 ? 0.837 -6.743 8.452 1.00 96.69 89 SER A CA 1
ATOM 689 C C . SER A 1 89 ? 1.863 -6.074 7.559 1.00 96.69 89 SER A C 1
ATOM 691 O O . SER A 1 89 ? 2.794 -6.719 7.067 1.00 96.69 89 SER A O 1
ATOM 693 N N . VAL A 1 90 ? 1.710 -4.767 7.409 1.00 97.12 90 VAL A N 1
ATOM 694 C CA . VAL A 1 90 ? 2.664 -3.894 6.733 1.00 97.12 90 VAL A CA 1
ATOM 695 C C . VAL A 1 90 ? 2.942 -2.685 7.605 1.00 97.12 90 VAL A C 1
ATOM 697 O O . VAL A 1 90 ? 2.073 -2.190 8.316 1.00 97.12 90 VAL A O 1
ATOM 700 N N . TYR A 1 91 ? 4.168 -2.206 7.546 1.00 96.12 91 TYR A N 1
ATOM 701 C CA . TYR A 1 91 ? 4.570 -0.926 8.078 1.00 96.12 91 TYR A CA 1
ATOM 702 C C . TYR A 1 91 ? 4.423 0.140 6.995 1.00 96.12 91 TYR A C 1
ATOM 704 O O . TYR A 1 91 ? 4.921 -0.020 5.875 1.00 96.12 91 TYR A O 1
ATOM 712 N N . ILE A 1 92 ? 3.757 1.232 7.352 1.00 95.38 92 ILE A N 1
ATOM 713 C CA . ILE A 1 92 ? 3.617 2.420 6.524 1.00 95.38 92 ILE A CA 1
ATOM 714 C C . ILE A 1 92 ? 4.394 3.584 7.122 1.00 95.38 92 ILE A C 1
ATOM 716 O O . ILE A 1 92 ? 4.423 3.751 8.336 1.00 95.38 92 ILE A O 1
ATOM 720 N N . MET A 1 93 ? 5.004 4.431 6.299 1.00 94.62 93 MET A N 1
ATOM 721 C CA . MET A 1 93 ? 5.614 5.677 6.771 1.00 94.62 93 MET A CA 1
ATOM 722 C C . MET A 1 93 ? 5.629 6.754 5.695 1.00 94.62 93 MET A C 1
ATOM 724 O O . MET A 1 93 ? 5.589 6.459 4.502 1.00 94.62 93 MET A O 1
ATOM 728 N N . ARG A 1 94 ? 5.755 8.015 6.113 1.00 92.50 94 ARG A N 1
ATOM 729 C CA . ARG A 1 94 ? 5.953 9.127 5.189 1.00 92.50 94 ARG A CA 1
ATOM 730 C C . ARG A 1 94 ? 7.429 9.240 4.841 1.00 92.50 94 ARG A C 1
ATOM 732 O O . ARG A 1 94 ? 8.273 9.396 5.724 1.00 92.50 94 ARG A O 1
ATOM 739 N N . THR A 1 95 ? 7.754 9.178 3.558 1.00 89.38 95 THR A N 1
ATOM 740 C CA . THR A 1 95 ? 9.123 9.381 3.078 1.00 89.38 95 THR A CA 1
ATOM 741 C C . THR A 1 95 ? 9.485 10.866 3.072 1.00 89.38 95 THR A C 1
ATOM 743 O O . THR A 1 95 ? 8.619 11.746 3.099 1.00 89.38 95 THR A O 1
ATOM 746 N N . ARG A 1 96 ? 10.785 11.174 2.960 1.00 86.88 96 ARG A N 1
ATOM 747 C CA . ARG A 1 96 ? 11.277 12.559 2.813 1.00 86.88 96 ARG A CA 1
ATOM 748 C C . ARG A 1 96 ? 10.696 13.265 1.584 1.00 86.88 96 ARG A C 1
ATOM 750 O O . ARG A 1 96 ? 10.485 14.471 1.613 1.00 86.88 96 ARG A O 1
ATOM 757 N N . SER A 1 97 ? 10.372 12.509 0.536 1.00 86.50 97 SER A N 1
ATOM 758 C CA . SER A 1 97 ? 9.722 13.006 -0.682 1.00 86.50 97 SER A CA 1
ATOM 759 C C . SER A 1 97 ? 8.198 13.119 -0.553 1.00 86.50 97 SER A C 1
ATOM 761 O O . SER A 1 97 ? 7.511 13.220 -1.565 1.00 86.50 97 SER A O 1
ATOM 763 N N . LYS A 1 98 ? 7.659 13.081 0.674 1.00 87.62 98 LYS A N 1
ATOM 764 C CA . LYS A 1 98 ? 6.224 13.173 0.986 1.00 87.62 98 LYS A CA 1
ATOM 765 C C . LYS A 1 98 ? 5.368 12.067 0.347 1.00 87.62 98 LYS A C 1
ATOM 767 O O . LYS A 1 98 ? 4.165 12.258 0.193 1.00 87.62 98 LYS A O 1
ATOM 772 N N . LYS A 1 99 ? 5.968 10.919 0.019 1.00 92.69 99 LYS A N 1
ATOM 773 C CA . LYS A 1 99 ? 5.258 9.701 -0.403 1.00 92.69 99 LYS A CA 1
ATOM 774 C C . LYS A 1 99 ? 4.923 8.827 0.800 1.00 92.69 99 LYS A C 1
ATOM 776 O O . LYS A 1 99 ? 5.531 8.985 1.857 1.00 92.69 99 LYS A O 1
ATOM 781 N N . ILE A 1 100 ? 3.995 7.898 0.625 1.00 95.00 100 ILE A N 1
ATOM 782 C CA . ILE A 1 100 ? 3.714 6.825 1.575 1.00 95.00 100 ILE A CA 1
ATOM 783 C C . ILE A 1 100 ? 4.504 5.602 1.132 1.00 95.00 100 ILE A C 1
ATOM 785 O O . ILE A 1 100 ? 4.296 5.096 0.036 1.00 95.00 100 ILE A O 1
ATOM 789 N N . TYR A 1 101 ? 5.405 5.155 1.991 1.00 95.44 101 TYR A N 1
ATOM 790 C CA . TYR A 1 101 ? 6.124 3.894 1.875 1.00 95.44 101 TYR A CA 1
ATOM 791 C C . TYR A 1 101 ? 5.308 2.802 2.561 1.00 95.44 101 TYR A C 1
ATOM 793 O O . TYR A 1 101 ? 4.870 3.026 3.687 1.00 95.44 101 TYR A O 1
ATOM 801 N N . ILE A 1 102 ? 5.132 1.644 1.924 1.00 96.62 102 ILE A N 1
ATOM 802 C CA . ILE A 1 102 ? 4.389 0.487 2.446 1.00 96.62 102 ILE A CA 1
ATOM 803 C C . ILE A 1 102 ? 5.237 -0.774 2.278 1.00 96.62 102 ILE A C 1
ATOM 805 O O . ILE A 1 102 ? 5.577 -1.146 1.155 1.00 96.62 102 ILE A O 1
ATOM 809 N N . SER A 1 103 ? 5.565 -1.448 3.381 1.00 96.69 103 SER A N 1
ATOM 810 C CA . SER A 1 103 ? 6.461 -2.613 3.385 1.00 96.69 103 SER A CA 1
ATOM 811 C C . SER A 1 103 ? 6.109 -3.617 4.479 1.00 96.69 103 SER A C 1
ATOM 813 O O . SER A 1 103 ? 5.737 -3.201 5.569 1.00 96.69 103 SER A O 1
ATOM 815 N N . PRO A 1 104 ? 6.332 -4.923 4.279 1.00 97.31 104 PRO A N 1
ATOM 816 C CA . PRO A 1 104 ? 6.764 -5.540 3.031 1.00 97.31 104 PRO A CA 1
ATOM 817 C C . PRO A 1 104 ? 5.582 -5.747 2.078 1.00 97.31 104 PRO A C 1
ATOM 819 O O . PRO A 1 104 ? 4.554 -6.284 2.485 1.00 97.31 104 PRO A O 1
ATOM 822 N N . ILE A 1 105 ? 5.759 -5.375 0.810 1.00 97.25 105 ILE A N 1
ATOM 823 C CA . ILE A 1 105 ? 4.840 -5.711 -0.285 1.00 97.25 105 ILE A CA 1
ATOM 824 C C . ILE A 1 105 ? 5.635 -6.379 -1.396 1.00 97.25 105 ILE A C 1
ATOM 826 O O . ILE A 1 105 ? 6.643 -5.840 -1.835 1.00 97.25 105 ILE A O 1
ATOM 830 N N . ILE A 1 106 ? 5.164 -7.524 -1.876 1.00 96.81 106 ILE A N 1
ATOM 831 C CA . ILE A 1 106 ? 5.684 -8.203 -3.064 1.00 96.81 106 ILE A CA 1
ATOM 832 C C . ILE A 1 106 ? 4.688 -7.973 -4.194 1.00 96.81 106 ILE A C 1
ATOM 834 O O . ILE A 1 106 ? 3.492 -8.107 -3.979 1.00 96.81 106 ILE A O 1
ATOM 838 N N . VAL A 1 107 ? 5.161 -7.658 -5.398 1.00 95.69 107 VAL A N 1
ATOM 839 C CA . VAL A 1 107 ? 4.297 -7.599 -6.586 1.00 95.69 107 VAL A CA 1
ATOM 840 C C . VAL A 1 107 ? 4.643 -8.759 -7.504 1.00 95.69 107 VAL A C 1
ATOM 842 O O . VAL A 1 107 ? 5.766 -8.825 -8.013 1.00 95.69 107 VAL A O 1
ATOM 845 N N . ARG A 1 108 ? 3.690 -9.670 -7.718 1.00 92.44 108 ARG A N 1
ATOM 846 C CA . ARG A 1 108 ? 3.794 -10.714 -8.743 1.00 92.44 108 ARG A CA 1
ATOM 847 C C . ARG A 1 108 ? 3.243 -10.165 -10.048 1.00 92.44 108 ARG A C 1
ATOM 849 O O . ARG A 1 108 ? 2.096 -9.748 -10.105 1.00 92.44 108 ARG A O 1
ATOM 856 N N . THR A 1 109 ? 4.058 -10.121 -11.089 1.00 82.06 109 THR A N 1
ATOM 857 C CA . THR A 1 109 ? 3.567 -9.826 -12.438 1.00 82.06 109 THR A CA 1
ATOM 858 C C . THR A 1 109 ? 3.107 -11.133 -13.066 1.00 82.06 109 THR A C 1
ATOM 860 O O . THR A 1 109 ? 3.843 -12.114 -12.977 1.00 82.06 109 THR A O 1
ATOM 863 N N . GLU A 1 110 ? 1.921 -11.153 -13.671 1.00 64.31 110 GLU A N 1
ATOM 864 C CA . GLU A 1 110 ? 1.525 -12.264 -14.543 1.00 64.31 110 GLU A CA 1
ATOM 865 C C . GLU A 1 110 ? 2.552 -12.376 -15.686 1.00 64.31 110 GLU A C 1
ATOM 867 O O . GLU A 1 110 ? 3.070 -11.354 -16.153 1.00 64.31 110 GLU A O 1
ATOM 872 N N . HIS A 1 111 ? 2.941 -13.612 -16.010 1.00 47.97 111 HIS A N 1
ATOM 873 C CA . HIS A 1 111 ? 3.932 -13.939 -17.040 1.00 47.97 111 HIS A CA 1
ATOM 874 C C . HIS A 1 111 ? 3.351 -13.799 -18.444 1.00 47.97 111 HIS A C 1
ATOM 876 O O . HIS A 1 111 ? 2.179 -14.195 -18.626 1.00 47.97 111 HIS A O 1
#